Protein AF-A0AAE0BZC2-F1 (afdb_monomer_lite)

InterPro domains:
  IPR020103 Pseudouridine synthase, catalytic domain superfamily [SSF55120] (12-98)
  IPR050188 RluA Pseudouridine Synthase [PTHR21600] (4-94)

Foldseek 3Di:
DCFWWAQPVPRFIEAEDEDEDQDDDPCVVQVVCLVVLAGWACPCPRCPVNNVVCVVVVLDPHTLEAAQKEWDADPVRHIDIDGDHDDPSNVVSRVNIHTPDDDPPDDDDDDDDDDDDDDSGYYYRYHYHYYHYDD

Structure (mmCIF, N/CA/C/O backbone):
data_AF-A0AAE0BZC2-F1
#
_entry.id   AF-A0AAE0BZC2-F1
#
loop_
_atom_site.group_PDB
_atom_site.id
_atom_site.type_symbol
_atom_site.label_atom_id
_atom_site.label_alt_id
_atom_site.label_comp_id
_atom_site.label_asym_id
_atom_site.label_entity_id
_atom_site.label_seq_id
_atom_site.pdbx_PDB_ins_code
_atom_site.Cartn_x
_atom_site.Cartn_y
_atom_site.Cartn_z
_atom_site.occupancy
_atom_site.B_iso_or_equiv
_atom_site.auth_seq_id
_atom_site.auth_comp_id
_atom_site.auth_asym_id
_atom_site.auth_atom_id
_atom_site.pdbx_PDB_model_num
ATOM 1 N N . VAL A 1 1 ? 0.421 -12.000 1.224 1.00 62.84 1 VAL A N 1
ATOM 2 C CA . VAL A 1 1 ? 0.235 -11.554 2.623 1.00 62.84 1 VAL A CA 1
ATOM 3 C C . VAL A 1 1 ? 1.467 -11.955 3.394 1.00 62.84 1 VAL A C 1
ATOM 5 O O . VAL A 1 1 ? 1.810 -13.127 3.370 1.00 62.84 1 VAL A O 1
ATOM 8 N N . VAL A 1 2 ? 2.142 -10.977 3.980 1.00 76.12 2 VAL A N 1
ATOM 9 C CA . VAL A 1 2 ? 3.355 -11.128 4.787 1.00 76.12 2 VAL A CA 1
ATOM 10 C C . VAL A 1 2 ? 2.969 -11.458 6.221 1.00 76.12 2 VAL A C 1
ATOM 12 O O . VAL A 1 2 ? 3.439 -12.444 6.775 1.00 76.12 2 VAL A O 1
ATOM 15 N N . ARG A 1 3 ? 2.054 -10.674 6.803 1.00 79.50 3 ARG A N 1
ATOM 16 C CA . ARG A 1 3 ? 1.577 -10.845 8.182 1.00 79.50 3 ARG A CA 1
ATOM 17 C C . ARG A 1 3 ? 0.081 -10.591 8.264 1.00 79.50 3 ARG A C 1
ATOM 19 O O . ARG A 1 3 ? -0.457 -9.771 7.521 1.00 79.50 3 ARG A O 1
ATOM 26 N N . ARG A 1 4 ? -0.593 -11.302 9.166 1.00 82.62 4 ARG A N 1
ATOM 27 C CA . ARG A 1 4 ? -1.968 -11.002 9.578 1.00 82.62 4 ARG A CA 1
ATOM 28 C C . ARG A 1 4 ? -1.904 -10.402 10.969 1.00 82.62 4 ARG A C 1
ATOM 30 O O . ARG A 1 4 ? -1.269 -10.973 11.846 1.00 82.62 4 ARG A O 1
ATOM 37 N N . LEU A 1 5 ? -2.564 -9.275 11.143 1.00 83.62 5 LEU A N 1
ATOM 38 C CA . LEU A 1 5 ? -2.476 -8.423 12.314 1.00 83.62 5 LEU A CA 1
ATOM 39 C C . LEU A 1 5 ? -3.874 -8.192 12.881 1.00 83.62 5 LEU A C 1
ATOM 41 O O . LEU A 1 5 ? -4.858 -8.170 12.141 1.00 83.62 5 LEU A O 1
ATOM 45 N N . LYS A 1 6 ? -3.976 -7.993 14.189 1.00 82.12 6 LYS A N 1
ATOM 46 C CA . LYS A 1 6 ? -5.218 -7.691 14.889 1.00 82.12 6 LYS A CA 1
ATOM 47 C C . LYS A 1 6 ? -5.041 -6.449 15.736 1.00 82.12 6 LYS A C 1
ATOM 49 O O . LYS A 1 6 ? -4.047 -6.288 16.425 1.00 82.12 6 LYS A O 1
ATOM 54 N N . SER A 1 7 ? -6.040 -5.579 15.732 1.00 80.12 7 SER A N 1
ATOM 55 C CA . SER A 1 7 ? -6.083 -4.485 16.695 1.00 80.12 7 SER A CA 1
ATOM 56 C C . SER A 1 7 ? -6.517 -5.018 18.066 1.00 80.12 7 SER A C 1
ATOM 58 O O . SER A 1 7 ? -7.621 -5.571 18.150 1.00 80.12 7 SER A O 1
ATOM 60 N N . PRO A 1 8 ? -5.730 -4.796 19.135 1.00 71.56 8 PRO A N 1
ATOM 61 C CA . PRO A 1 8 ? -6.109 -5.192 20.494 1.00 71.56 8 PRO A CA 1
ATOM 62 C C . PRO A 1 8 ? -7.379 -4.474 20.961 1.00 71.56 8 PRO A C 1
ATOM 64 O O . PRO A 1 8 ? -8.255 -5.073 21.579 1.00 71.56 8 PRO A O 1
ATOM 67 N N . THR A 1 9 ? -7.525 -3.196 20.605 1.00 72.62 9 THR A N 1
ATOM 68 C CA . THR A 1 9 ? -8.631 -2.347 21.067 1.00 72.62 9 THR A CA 1
ATOM 69 C C . THR A 1 9 ? -9.945 -2.633 20.344 1.00 72.62 9 THR A C 1
ATOM 71 O O . THR A 1 9 ? -11.009 -2.635 20.954 1.00 72.62 9 THR A O 1
ATOM 74 N N . SER A 1 10 ? -9.894 -2.834 19.023 1.00 69.69 10 SER A N 1
ATOM 75 C CA . SER A 1 10 ? -11.102 -2.939 18.189 1.00 69.69 10 SER A CA 1
ATOM 76 C C . SER A 1 10 ? -11.423 -4.362 17.737 1.00 69.69 10 SER A C 1
ATOM 78 O O . SER A 1 10 ? -12.485 -4.593 17.162 1.00 69.69 10 SER A O 1
ATOM 80 N N . GLY A 1 11 ? -10.501 -5.309 17.929 1.00 71.25 11 GLY A N 1
ATOM 81 C CA . GLY A 1 11 ? -10.612 -6.677 17.427 1.00 71.25 11 GLY A CA 1
ATOM 82 C C . GLY A 1 11 ? -10.565 -6.804 15.899 1.00 71.25 11 GLY A C 1
ATOM 83 O O . GLY A 1 11 ? -10.712 -7.914 15.387 1.00 71.25 11 GLY A O 1
ATOM 84 N N . ARG A 1 12 ? -10.368 -5.695 15.170 1.00 76.94 12 ARG A N 1
ATOM 85 C CA . ARG A 1 12 ? -10.287 -5.664 13.703 1.00 76.94 12 ARG A CA 1
ATOM 86 C C . ARG A 1 12 ? -9.046 -6.370 13.193 1.00 76.94 12 ARG A C 1
ATOM 88 O O . ARG A 1 12 ? -8.006 -6.311 13.841 1.00 76.94 12 ARG A O 1
ATOM 95 N N . GLN A 1 13 ? -9.161 -6.960 12.010 1.00 83.31 13 GLN A N 1
ATOM 96 C CA . GLN A 1 13 ? -8.064 -7.645 11.345 1.00 83.31 13 GLN A CA 1
ATOM 97 C C . GLN A 1 13 ? -7.488 -6.778 10.229 1.00 83.31 13 GLN A C 1
ATOM 99 O O . GLN A 1 13 ? -8.215 -6.084 9.508 1.00 83.31 13 GLN A O 1
ATOM 104 N N . TYR A 1 14 ? -6.173 -6.848 10.096 1.00 85.38 14 TYR A N 1
ATOM 105 C CA . TYR A 1 14 ? -5.403 -6.208 9.050 1.00 85.38 14 TYR A CA 1
ATOM 106 C C . TYR A 1 14 ? -4.448 -7.223 8.424 1.00 85.38 14 TYR A C 1
ATOM 108 O O . TYR A 1 14 ? -4.046 -8.194 9.064 1.00 85.38 14 TYR A O 1
ATOM 116 N N . ALA A 1 15 ? -4.061 -7.010 7.176 1.00 86.38 15 ALA A N 1
ATOM 117 C CA . ALA A 1 15 ? -3.082 -7.841 6.495 1.00 86.38 15 ALA A CA 1
ATOM 118 C C . ALA A 1 15 ? -1.963 -6.964 5.939 1.00 86.38 15 ALA A C 1
ATOM 120 O O . ALA A 1 15 ? -2.233 -6.073 5.142 1.00 86.38 15 ALA A O 1
ATOM 121 N N . LEU A 1 16 ? -0.720 -7.231 6.334 1.00 88.31 16 LEU A N 1
ATOM 1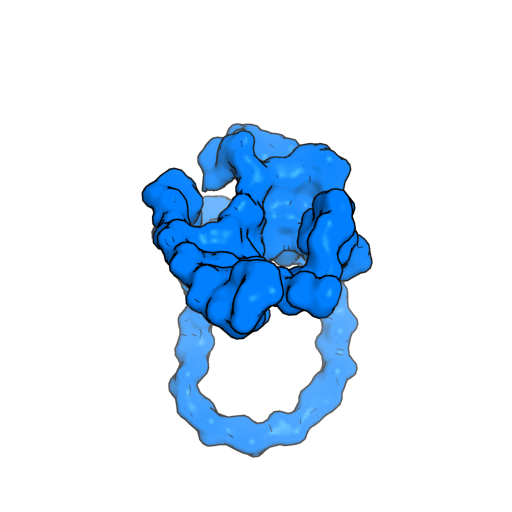22 C CA . LEU A 1 16 ? 0.463 -6.642 5.714 1.00 88.31 16 LEU A CA 1
ATOM 123 C C . LEU A 1 16 ? 0.780 -7.410 4.430 1.00 88.31 16 LEU A C 1
ATOM 125 O O . LEU A 1 16 ? 0.844 -8.643 4.455 1.00 88.31 16 LEU A O 1
ATOM 129 N N . VAL A 1 17 ? 0.932 -6.728 3.299 1.00 86.50 17 VAL A N 1
ATOM 130 C CA . VAL A 1 17 ? 1.112 -7.353 1.986 1.00 86.50 17 VAL A CA 1
ATOM 131 C C . VAL A 1 17 ? 2.197 -6.664 1.170 1.00 86.50 17 VAL A C 1
ATOM 133 O O . VAL A 1 17 ? 2.112 -5.473 0.896 1.00 86.50 17 VAL A O 1
ATOM 136 N N . HIS A 1 18 ? 3.132 -7.456 0.651 1.00 88.88 18 HIS A N 1
ATOM 137 C CA . HIS A 1 18 ? 4.036 -6.955 -0.365 1.00 88.88 18 HIS A CA 1
ATOM 138 C C . HIS A 1 18 ? 3.342 -6.869 -1.723 1.00 88.88 18 HIS A C 1
ATOM 140 O O . HIS A 1 18 ? 2.712 -7.833 -2.174 1.00 88.88 18 HIS A O 1
ATOM 146 N N . CYS A 1 19 ? 3.491 -5.726 -2.388 1.00 86.06 19 CYS A N 1
ATOM 147 C CA . CYS A 1 19 ? 2.953 -5.495 -3.724 1.00 86.06 19 CYS A CA 1
ATOM 148 C C . CYS A 1 19 ? 4.091 -5.258 -4.731 1.00 86.06 19 CYS A C 1
ATOM 150 O O . CYS A 1 19 ? 4.927 -4.383 -4.519 1.00 86.06 19 CYS A O 1
ATOM 152 N N . TRP A 1 20 ? 4.074 -5.971 -5.863 1.00 87.81 20 TRP A N 1
ATOM 153 C CA . TRP A 1 20 ? 4.975 -5.743 -7.003 1.00 87.81 20 TRP A CA 1
ATOM 154 C C . TRP A 1 20 ? 4.162 -5.315 -8.227 1.00 87.81 20 TRP A C 1
ATOM 156 O O . TRP A 1 20 ? 3.662 -6.167 -8.968 1.00 87.81 20 TRP A O 1
ATOM 166 N N . PRO A 1 21 ? 3.951 -4.006 -8.437 1.00 86.69 21 PRO A N 1
ATOM 167 C CA . PRO A 1 21 ? 3.188 -3.538 -9.582 1.00 86.69 21 PRO A CA 1
ATOM 168 C C . PRO A 1 21 ? 3.976 -3.781 -10.877 1.00 86.69 21 PRO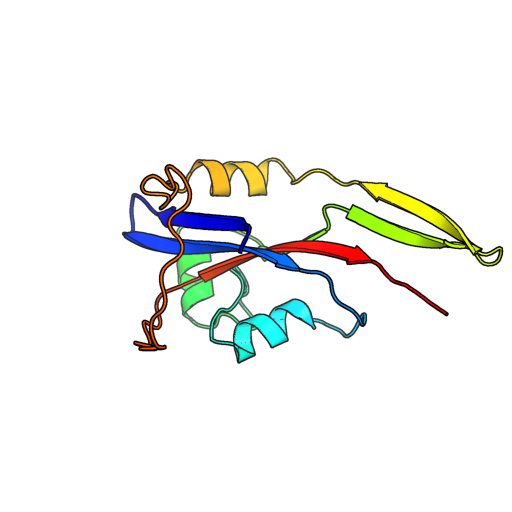 A C 1
ATOM 170 O O . PRO A 1 21 ? 5.091 -3.296 -11.037 1.00 86.69 21 PRO A O 1
ATOM 173 N N . VAL A 1 22 ? 3.378 -4.520 -11.818 1.00 86.56 22 VAL A N 1
ATOM 174 C CA . VAL A 1 22 ? 3.963 -4.774 -13.153 1.00 86.56 22 VAL A CA 1
ATOM 175 C C . VAL A 1 22 ? 3.932 -3.515 -14.026 1.00 86.56 22 VAL A C 1
ATOM 177 O O . VAL A 1 22 ? 4.779 -3.323 -14.891 1.00 86.56 22 VAL A O 1
ATOM 180 N N . THR A 1 23 ? 2.950 -2.641 -13.799 1.00 87.56 23 THR A N 1
ATOM 181 C CA . THR A 1 23 ? 2.801 -1.359 -14.499 1.00 87.56 23 THR A CA 1
ATOM 182 C C . THR A 1 23 ? 2.763 -0.205 -13.498 1.00 87.56 23 THR A C 1
ATOM 184 O O . THR A 1 23 ? 2.492 -0.417 -12.323 1.00 87.56 23 THR A O 1
ATOM 187 N N . GLY A 1 24 ? 2.998 1.027 -13.956 1.00 86.38 24 GLY A N 1
ATOM 188 C CA . GLY A 1 24 ? 3.013 2.231 -13.112 1.00 86.38 24 GLY A CA 1
ATOM 189 C C . GLY A 1 24 ? 1.775 3.123 -13.243 1.00 86.38 24 GLY A C 1
ATOM 190 O O . GLY A 1 24 ? 1.919 4.342 -13.299 1.00 86.38 24 GLY A O 1
ATOM 191 N N . ARG A 1 25 ? 0.561 2.563 -13.369 1.00 90.62 25 ARG A N 1
ATOM 192 C CA . ARG A 1 25 ? -0.649 3.392 -13.543 1.00 90.62 25 ARG A CA 1
ATOM 193 C C . ARG A 1 25 ? -0.982 4.165 -12.263 1.00 90.62 25 ARG A C 1
ATOM 195 O O . ARG A 1 25 ? -0.749 3.694 -11.148 1.00 90.62 25 ARG A O 1
ATOM 202 N N . THR A 1 26 ? -1.583 5.342 -12.420 1.00 90.62 26 THR A N 1
ATOM 203 C CA . THR A 1 26 ? -2.003 6.184 -11.293 1.00 90.62 26 THR A CA 1
ATOM 204 C C . THR A 1 26 ? -2.908 5.407 -10.339 1.00 90.62 26 THR A C 1
ATOM 206 O O . THR A 1 26 ? -3.884 4.795 -10.764 1.00 90.62 26 THR A O 1
ATOM 209 N N . HIS A 1 27 ? -2.565 5.429 -9.047 1.00 90.38 27 HIS A N 1
ATOM 210 C CA . HIS A 1 27 ? -3.300 4.752 -7.969 1.00 90.38 27 HIS A CA 1
ATOM 211 C C . HIS A 1 27 ? -3.499 3.238 -8.160 1.00 90.38 27 HIS A C 1
ATOM 213 O O . HIS A 1 27 ? -4.352 2.660 -7.493 1.00 90.38 27 HIS A O 1
ATOM 219 N N . GLN A 1 28 ? -2.712 2.576 -9.013 1.00 90.75 28 GLN A N 1
ATOM 220 C CA . GLN A 1 28 ? -2.949 1.183 -9.399 1.00 90.75 28 GLN A CA 1
ATOM 221 C C . GLN A 1 28 ? -3.131 0.233 -8.211 1.00 90.75 28 GLN A C 1
ATOM 223 O O . GLN A 1 28 ? -4.109 -0.504 -8.166 1.00 90.75 28 GLN A O 1
ATOM 228 N N . ILE A 1 29 ? -2.230 0.284 -7.227 1.00 89.50 29 ILE A N 1
ATOM 229 C CA . ILE A 1 29 ? -2.314 -0.573 -6.034 1.00 89.50 29 ILE A CA 1
ATOM 230 C C . ILE A 1 29 ? -3.577 -0.255 -5.229 1.00 89.50 29 ILE A C 1
ATOM 232 O O . ILE A 1 29 ? -4.294 -1.163 -4.830 1.00 89.50 29 ILE A O 1
ATOM 236 N N . ARG A 1 30 ? -3.885 1.031 -5.039 1.00 89.75 30 ARG A N 1
ATOM 237 C CA . ARG A 1 30 ? -5.037 1.494 -4.252 1.00 89.75 30 ARG A CA 1
ATOM 238 C C . ARG A 1 30 ? -6.358 1.003 -4.853 1.00 89.75 30 ARG A C 1
ATOM 240 O O . ARG A 1 30 ? -7.164 0.411 -4.145 1.00 89.75 30 ARG A O 1
ATOM 247 N N . VAL A 1 31 ? -6.524 1.179 -6.166 1.00 89.88 31 VAL A N 1
ATOM 248 C CA . VAL A 1 31 ? -7.718 0.745 -6.912 1.00 89.88 31 VAL A CA 1
ATOM 249 C C . VAL A 1 31 ? -7.820 -0.778 -6.958 1.00 89.88 31 VAL A C 1
ATOM 251 O O . VAL A 1 31 ? -8.902 -1.323 -6.773 1.00 89.88 31 VAL A O 1
ATOM 254 N N . HIS A 1 32 ? -6.708 -1.488 -7.176 1.00 89.62 32 HIS A N 1
ATOM 255 C CA . HIS A 1 32 ? -6.720 -2.953 -7.170 1.00 89.62 32 HIS A CA 1
ATOM 256 C C . HIS A 1 32 ? -7.162 -3.499 -5.810 1.00 89.62 32 HIS A C 1
ATOM 258 O O . HIS A 1 32 ? -8.034 -4.361 -5.753 1.00 89.62 32 HIS A O 1
ATOM 264 N N . MET A 1 33 ? -6.605 -2.971 -4.723 1.00 88.56 33 MET A N 1
ATOM 265 C CA . MET A 1 33 ? -6.932 -3.402 -3.366 1.00 88.56 33 MET A CA 1
ATOM 266 C C . MET A 1 33 ? -8.399 -3.123 -3.013 1.00 88.56 33 MET A C 1
ATOM 268 O O . MET A 1 33 ? -9.082 -4.005 -2.499 1.00 88.56 33 MET A O 1
ATOM 272 N N . GLU A 1 34 ? -8.929 -1.955 -3.382 1.00 86.44 34 GLU A N 1
ATOM 273 C CA . GLU A 1 34 ? -10.362 -1.662 -3.254 1.00 86.44 34 GLU A CA 1
ATOM 274 C C . GLU A 1 34 ? -11.228 -2.621 -4.086 1.00 86.44 34 GLU A C 1
ATOM 276 O O . GLU A 1 34 ? -12.199 -3.167 -3.568 1.00 86.44 34 GLU A O 1
ATOM 281 N N . SER A 1 35 ? -10.864 -2.882 -5.346 1.00 87.06 35 SER A N 1
ATOM 282 C CA . SER A 1 35 ? -11.628 -3.779 -6.227 1.00 87.06 35 SER A CA 1
ATOM 283 C C . SER A 1 35 ? -11.678 -5.225 -5.726 1.00 87.06 35 SER A C 1
ATOM 285 O O . SER A 1 35 ? -12.634 -5.944 -6.006 1.00 87.06 35 SER A O 1
ATOM 287 N N . LEU A 1 36 ? -10.668 -5.637 -4.954 1.00 86.94 36 LEU A N 1
ATOM 288 C CA . LEU A 1 36 ? -10.605 -6.937 -4.286 1.00 86.94 36 LEU A CA 1
ATOM 289 C C . LEU A 1 36 ? -11.397 -6.970 -2.967 1.00 86.94 36 LEU A C 1
ATOM 291 O O . LEU A 1 36 ? -11.419 -8.004 -2.309 1.00 86.94 36 LEU A O 1
ATOM 295 N N . GLY A 1 37 ? -12.029 -5.862 -2.566 1.00 83.56 37 GLY A N 1
ATOM 296 C CA . GLY A 1 37 ? -12.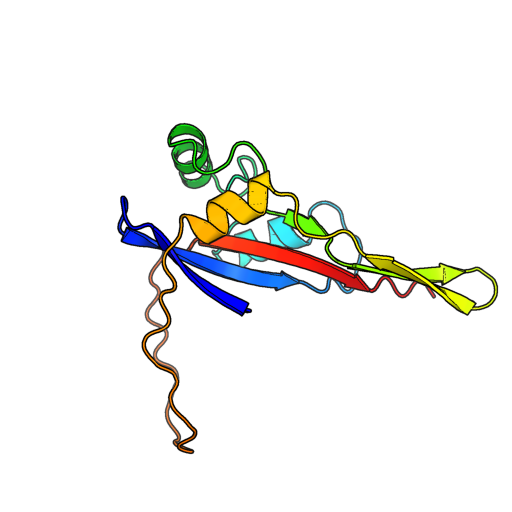766 -5.741 -1.305 1.00 83.56 37 GLY A CA 1
ATOM 297 C C . GLY A 1 37 ? -11.889 -5.417 -0.093 1.00 83.56 37 GLY A C 1
ATOM 298 O O . GLY A 1 37 ? -12.382 -5.367 1.032 1.00 83.56 37 GLY A O 1
ATOM 299 N N . HIS A 1 38 ? -10.601 -5.152 -0.306 1.00 86.00 38 HIS A N 1
ATOM 300 C CA . HIS A 1 38 ? -9.616 -4.960 0.751 1.00 86.00 38 HIS A CA 1
ATOM 301 C C . HIS A 1 38 ? -8.877 -3.624 0.599 1.00 86.00 38 HIS A C 1
ATOM 303 O O . HIS A 1 38 ? -7.680 -3.613 0.312 1.00 86.00 38 HIS A O 1
ATOM 309 N N . PRO A 1 39 ? -9.560 -2.477 0.765 1.00 87.06 39 PRO A N 1
ATOM 310 C CA . PRO A 1 39 ? -8.943 -1.171 0.571 1.00 87.06 39 PRO A CA 1
ATOM 311 C C . PRO A 1 39 ? -7.789 -0.927 1.553 1.00 87.06 39 PRO A C 1
ATOM 313 O O . PRO A 1 39 ? -7.754 -1.467 2.665 1.00 87.06 39 PRO A O 1
ATOM 316 N N . LEU A 1 40 ? -6.854 -0.067 1.140 1.00 86.81 40 LEU A N 1
ATOM 317 C CA . LEU A 1 40 ? -5.718 0.310 1.976 1.00 86.81 40 LEU A CA 1
ATOM 318 C C . LEU A 1 40 ? -6.164 1.107 3.207 1.00 86.81 40 LEU A C 1
ATOM 320 O O . LEU A 1 40 ? -7.038 1.977 3.131 1.00 86.81 40 LEU A O 1
ATOM 324 N N . VAL A 1 41 ? -5.505 0.852 4.335 1.00 85.19 41 VAL A N 1
ATOM 325 C CA . VAL A 1 41 ? -5.738 1.597 5.578 1.00 85.19 41 VAL A CA 1
ATOM 326 C C . VAL A 1 41 ? -5.352 3.072 5.398 1.00 85.19 41 VAL A C 1
ATOM 328 O O . VAL A 1 41 ? -4.356 3.410 4.755 1.00 85.19 41 VAL A O 1
ATOM 331 N N . GLY A 1 42 ? -6.173 3.975 5.938 1.00 80.38 42 GLY A N 1
ATOM 332 C CA . GLY A 1 42 ? -5.969 5.425 5.810 1.00 80.38 42 GLY A CA 1
ATOM 333 C C . GLY A 1 42 ? -6.285 6.004 4.422 1.00 80.38 42 GLY A C 1
ATOM 334 O O . GLY A 1 42 ? -6.108 7.202 4.200 1.00 80.38 42 GLY A O 1
ATOM 335 N N . ASP A 1 43 ? -6.787 5.200 3.478 1.00 83.62 43 ASP A N 1
ATOM 336 C CA . ASP A 1 43 ? -7.200 5.683 2.161 1.00 83.62 43 ASP A CA 1
ATOM 337 C C . ASP A 1 43 ? -8.608 6.289 2.182 1.00 83.62 43 ASP A C 1
ATOM 339 O O . ASP A 1 43 ? -9.611 5.604 2.010 1.00 83.62 43 ASP A O 1
ATOM 343 N N . VAL A 1 44 ? -8.707 7.607 2.358 1.00 79.50 44 VAL A N 1
ATOM 344 C CA . VAL A 1 44 ? -10.006 8.311 2.350 1.00 79.50 44 VAL A CA 1
ATOM 345 C C . VAL A 1 44 ? -10.733 8.279 1.008 1.00 79.50 44 VAL A C 1
ATOM 347 O O . VAL A 1 44 ? -11.940 8.517 0.981 1.00 79.50 44 VAL A O 1
ATOM 350 N N . THR A 1 45 ? -10.011 8.056 -0.095 1.00 79.50 45 THR A N 1
ATOM 351 C CA . THR A 1 45 ? -10.578 8.114 -1.450 1.00 79.50 45 THR A CA 1
ATOM 352 C C . THR A 1 45 ? -11.275 6.803 -1.785 1.00 79.50 45 THR A C 1
ATOM 354 O O . THR A 1 45 ? -12.426 6.826 -2.205 1.00 79.50 45 THR A O 1
ATOM 357 N N . TYR A 1 46 ? -10.592 5.682 -1.541 1.00 78.50 46 TYR A N 1
ATOM 358 C CA . TYR A 1 46 ? -11.034 4.340 -1.934 1.00 78.50 46 TYR A CA 1
ATOM 359 C C . TYR A 1 46 ? -11.494 3.479 -0.739 1.00 78.50 46 TYR A C 1
ATOM 361 O O . TYR A 1 46 ? -12.250 2.530 -0.879 1.00 78.50 46 TYR A O 1
ATOM 369 N N . GLY A 1 47 ? -11.095 3.818 0.490 1.00 68.56 47 GLY A N 1
ATOM 370 C CA . GLY A 1 47 ? -11.518 3.118 1.713 1.00 68.56 47 GLY A CA 1
ATOM 371 C C . GLY A 1 47 ? -12.838 3.618 2.313 1.00 68.56 47 GLY A C 1
ATOM 372 O O . GLY A 1 47 ? -13.297 3.106 3.339 1.00 68.56 47 GLY A O 1
ATOM 373 N N . GLY A 1 48 ? -13.461 4.633 1.707 1.00 72.50 48 GLY A N 1
ATOM 374 C CA . GLY A 1 48 ? -14.803 5.094 2.058 1.00 72.50 48 GLY A CA 1
ATOM 375 C C . GLY A 1 48 ? -14.990 5.477 3.544 1.00 72.50 48 GLY A C 1
ATOM 376 O O . GLY A 1 48 ? -14.088 6.028 4.185 1.00 72.50 48 GLY A O 1
ATOM 377 N N . PRO A 1 49 ? -16.174 5.220 4.139 1.00 67.12 49 PRO A N 1
ATOM 378 C CA . PRO A 1 49 ? -16.465 5.542 5.543 1.00 67.12 49 PRO A CA 1
ATOM 379 C C . PRO A 1 49 ? -15.570 4.807 6.551 1.00 67.12 49 PRO A C 1
ATOM 381 O O . PRO A 1 49 ? -15.427 5.261 7.690 1.00 67.12 49 PRO A O 1
ATOM 384 N N . ARG A 1 50 ? -14.980 3.675 6.148 1.00 67.25 50 ARG A N 1
ATOM 385 C CA . ARG A 1 50 ? -14.115 2.843 6.988 1.00 67.25 50 ARG A CA 1
ATOM 386 C C . ARG A 1 50 ? -12.782 3.535 7.251 1.00 67.25 50 ARG A C 1
ATOM 388 O O . ARG A 1 50 ? -12.444 3.734 8.417 1.00 67.25 50 ARG A O 1
ATOM 395 N N . ALA A 1 51 ? -12.115 4.002 6.196 1.00 64.69 51 ALA A N 1
ATOM 396 C CA . ALA A 1 51 ? -10.871 4.759 6.317 1.00 64.69 51 ALA A CA 1
ATOM 397 C C . ALA A 1 51 ? -11.058 6.040 7.147 1.00 64.69 51 ALA A C 1
ATOM 399 O O . ALA A 1 51 ? -10.212 6.390 7.965 1.00 64.69 51 ALA A O 1
ATOM 400 N N . LYS A 1 52 ? -12.219 6.703 7.034 1.00 62.38 52 LYS A N 1
ATOM 401 C CA . LYS A 1 52 ? -12.542 7.885 7.856 1.00 62.38 52 LYS A CA 1
ATOM 402 C C . LYS A 1 52 ? -12.631 7.579 9.354 1.00 62.38 52 LYS A C 1
ATOM 404 O O . LYS A 1 52 ? -12.299 8.444 10.158 1.00 62.38 52 LYS A O 1
ATOM 409 N N . LYS A 1 53 ? -13.096 6.387 9.748 1.00 66.19 53 LYS A N 1
ATOM 410 C CA . LYS A 1 53 ? -13.109 5.966 11.161 1.00 66.19 53 LYS A CA 1
ATOM 411 C C . LYS A 1 53 ? -11.708 5.614 11.660 1.00 66.19 53 LYS A C 1
ATOM 413 O O . LYS A 1 53 ? -11.392 5.920 12.798 1.00 66.19 53 LYS A O 1
ATOM 418 N N . GLU A 1 54 ? -10.882 5.009 10.814 1.00 67.12 54 GLU A N 1
ATOM 419 C CA . GLU A 1 54 ? -9.502 4.639 11.160 1.00 67.12 54 GLU A CA 1
ATOM 420 C C . GLU A 1 54 ? -8.618 5.877 11.366 1.00 67.12 54 GLU A C 1
ATOM 422 O O . GLU A 1 54 ? -7.882 5.936 12.345 1.00 67.12 54 GLU A O 1
ATOM 427 N N . ILE A 1 55 ? -8.794 6.912 10.538 1.00 60.62 55 ILE A N 1
ATOM 428 C CA . ILE A 1 55 ? -8.126 8.213 10.711 1.00 60.62 55 ILE A CA 1
ATOM 429 C C . ILE A 1 55 ? -8.615 8.933 11.973 1.00 60.62 55 ILE A C 1
ATOM 431 O O . ILE A 1 55 ? -7.825 9.534 12.692 1.00 60.62 55 ILE A O 1
ATOM 435 N N . LYS A 1 56 ? -9.918 8.858 12.277 1.00 59.00 56 LYS A N 1
ATOM 436 C CA . LYS A 1 56 ? -10.485 9.443 13.506 1.00 59.00 56 LYS A CA 1
ATOM 437 C C . LYS A 1 56 ? -10.010 8.764 14.787 1.00 59.00 56 LYS A C 1
ATOM 439 O O . LYS A 1 56 ? -10.018 9.404 15.828 1.00 59.00 56 LYS A O 1
ATOM 444 N N . ASN A 1 57 ? -9.630 7.494 14.707 1.00 61.00 57 ASN A N 1
ATOM 445 C CA . ASN A 1 57 ? -9.095 6.740 15.834 1.00 61.00 57 ASN A CA 1
ATOM 446 C C . ASN A 1 57 ? -7.569 6.886 15.959 1.00 61.00 57 ASN A C 1
ATOM 448 O O . ASN A 1 57 ? -6.957 6.081 16.651 1.00 61.00 5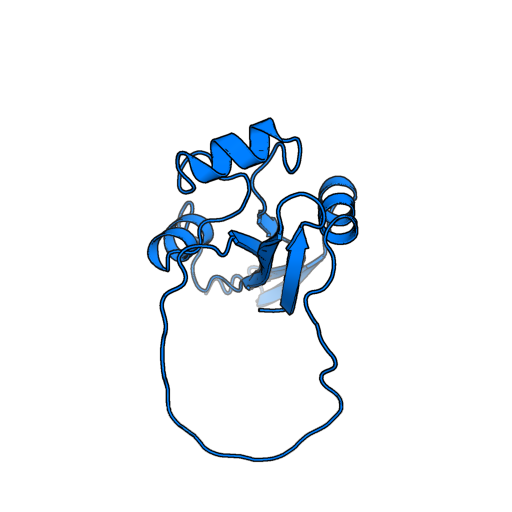7 ASN A O 1
ATOM 452 N N . GLU A 1 58 ? -6.966 7.849 15.248 1.00 60.12 58 GLU A N 1
ATOM 453 C CA . GLU A 1 58 ? -5.525 8.153 15.256 1.00 60.12 58 GLU A CA 1
ATOM 454 C C . GLU A 1 58 ? -4.621 6.981 14.859 1.00 60.12 58 GLU A C 1
ATOM 456 O O . GLU A 1 58 ? -3.406 7.064 14.983 1.00 60.12 58 GLU A O 1
ATOM 461 N N . LEU A 1 59 ? -5.190 5.902 14.312 1.00 65.56 59 LEU A N 1
ATOM 462 C CA . LEU A 1 59 ? -4.414 4.733 13.917 1.00 65.56 59 LEU A CA 1
ATOM 463 C C . LEU A 1 59 ? -3.437 5.104 12.797 1.00 65.56 59 LEU A C 1
ATOM 465 O O . LEU A 1 59 ? -2.311 4.619 12.768 1.00 65.56 59 LEU A O 1
ATOM 469 N N . CYS A 1 60 ? -3.883 5.942 11.850 1.00 68.00 60 CYS A N 1
ATOM 470 C CA . CYS A 1 60 ? -3.087 6.381 10.705 1.00 68.00 60 CYS A CA 1
ATOM 471 C C . CYS A 1 60 ? -3.558 7.756 10.208 1.00 68.00 60 CYS A C 1
ATOM 473 O O . CYS A 1 60 ? -4.748 7.956 9.971 1.00 68.00 60 CYS A O 1
ATOM 475 N N . THR A 1 61 ? -2.634 8.684 9.959 1.00 70.94 61 THR A N 1
ATOM 476 C CA . THR A 1 61 ? -2.924 10.010 9.366 1.00 70.94 61 THR A CA 1
ATOM 477 C C . THR A 1 61 ? -2.734 10.052 7.847 1.00 70.94 61 THR A C 1
ATOM 479 O O . THR A 1 61 ? -3.164 10.997 7.185 1.00 70.94 61 THR A O 1
ATOM 482 N N . ARG A 1 62 ? -2.104 9.018 7.279 1.00 80.69 62 ARG A N 1
ATOM 483 C CA . ARG A 1 62 ? -1.777 8.883 5.854 1.00 80.69 62 ARG A CA 1
ATOM 484 C C . ARG A 1 62 ? -2.166 7.507 5.320 1.00 80.69 62 ARG A C 1
ATOM 486 O O . ARG A 1 62 ? -2.403 6.575 6.084 1.00 80.69 62 ARG A O 1
ATOM 493 N N . VAL A 1 63 ? -2.168 7.384 3.993 1.00 86.56 63 VAL A N 1
ATOM 494 C CA . VAL A 1 63 ? -2.350 6.105 3.295 1.00 86.56 63 VAL A CA 1
ATOM 495 C C . VAL A 1 63 ? -1.213 5.146 3.650 1.00 86.56 63 VAL A C 1
ATOM 497 O O . VAL A 1 63 ? -0.036 5.513 3.554 1.00 86.56 63 VAL A O 1
ATOM 500 N N . TRP A 1 64 ? -1.582 3.911 3.988 1.00 86.69 64 TRP A N 1
ATOM 501 C CA . TRP A 1 64 ? -0.679 2.787 4.228 1.00 86.69 64 TRP A CA 1
ATOM 502 C C . TRP A 1 64 ? -0.140 2.182 2.935 1.00 86.69 64 TRP A C 1
ATOM 504 O O . TRP A 1 64 ? -0.477 1.069 2.529 1.00 86.69 64 TRP A O 1
ATOM 514 N N . LEU A 1 65 ? 0.696 2.981 2.279 1.00 89.50 65 LEU A N 1
ATOM 515 C CA . LEU A 1 65 ? 1.440 2.612 1.091 1.00 89.50 65 LEU A CA 1
ATOM 516 C C . LEU A 1 65 ? 2.854 3.182 1.208 1.00 89.50 65 LEU A C 1
ATOM 518 O O . LEU A 1 65 ? 3.043 4.403 1.242 1.00 89.50 65 LEU A O 1
ATOM 522 N N . HIS A 1 66 ? 3.838 2.293 1.278 1.00 90.31 66 HIS A N 1
ATOM 523 C CA . HIS A 1 66 ? 5.259 2.633 1.346 1.00 90.31 66 HIS A CA 1
ATOM 524 C C . HIS A 1 66 ? 6.016 1.897 0.248 1.00 90.31 66 HIS A C 1
ATOM 526 O O . HIS A 1 66 ? 5.650 0.775 -0.072 1.00 90.31 66 HIS A O 1
ATOM 532 N N . CYS A 1 67 ? 7.048 2.506 -0.334 1.00 89.88 67 CYS A N 1
ATOM 533 C CA . CYS A 1 67 ? 7.934 1.814 -1.266 1.00 89.88 67 CYS A CA 1
ATOM 534 C C . CYS A 1 67 ? 9.226 1.468 -0.530 1.00 89.88 67 CYS A C 1
ATOM 536 O O . CYS A 1 67 ? 10.065 2.344 -0.334 1.00 89.88 67 CYS A O 1
ATOM 538 N N . GLU A 1 68 ? 9.378 0.212 -0.117 1.00 88.06 68 GLU A N 1
ATOM 539 C CA . GLU A 1 68 ? 10.562 -0.221 0.632 1.00 88.06 68 GLU A CA 1
ATOM 540 C C . GLU A 1 68 ? 11.782 -0.357 -0.276 1.00 88.06 68 GLU A C 1
ATOM 542 O O . GLU A 1 68 ? 12.910 -0.051 0.101 1.00 88.06 68 GLU A O 1
ATOM 547 N N . PHE A 1 69 ? 11.562 -0.797 -1.508 1.00 87.81 69 PHE A N 1
ATOM 548 C CA . PHE A 1 69 ? 12.647 -1.042 -2.436 1.00 87.81 69 PHE A CA 1
ATOM 549 C C . PHE A 1 69 ? 12.213 -0.739 -3.856 1.00 87.81 69 PHE A C 1
ATOM 551 O O . PHE A 1 69 ? 11.083 -1.013 -4.268 1.00 87.81 69 PHE A O 1
ATOM 558 N N . GLN A 1 70 ? 13.149 -0.196 -4.618 1.00 88.31 70 GLN A N 1
ATOM 559 C CA . GLN A 1 70 ? 12.971 0.072 -6.025 1.00 88.31 70 GLN A CA 1
ATOM 560 C C . GLN A 1 70 ? 14.201 -0.377 -6.801 1.00 88.31 70 GLN A C 1
ATOM 562 O O . GLN A 1 70 ? 15.337 -0.105 -6.413 1.00 88.31 70 GLN A O 1
ATOM 567 N N . LYS A 1 71 ? 13.956 -1.027 -7.937 1.00 86.81 71 LYS A N 1
ATOM 568 C CA . LYS A 1 71 ? 14.981 -1.337 -8.933 1.00 86.81 71 LYS A CA 1
ATOM 569 C C . LYS A 1 71 ? 14.541 -0.801 -10.283 1.00 86.81 71 LYS A C 1
ATOM 571 O O . LYS A 1 71 ? 13.415 -1.051 -10.713 1.00 86.81 71 LYS A O 1
ATOM 576 N N . VAL A 1 72 ? 15.441 -0.070 -10.922 1.00 87.25 72 VAL A N 1
ATOM 577 C CA . VAL A 1 72 ? 15.300 0.482 -12.270 1.00 87.25 72 VAL A CA 1
ATOM 578 C C . VAL A 1 72 ? 16.563 0.171 -13.070 1.00 87.25 72 VAL A C 1
ATOM 580 O O . VAL A 1 72 ? 17.562 -0.278 -12.510 1.00 87.25 72 VAL A O 1
ATOM 583 N N . PHE A 1 73 ? 16.521 0.387 -14.377 1.00 88.00 73 PHE A N 1
ATOM 584 C CA . PHE A 1 73 ? 17.674 0.221 -15.255 1.00 88.00 73 PHE A CA 1
ATOM 585 C C . PHE A 1 73 ? 17.989 1.560 -15.914 1.00 88.00 73 PHE A C 1
ATOM 587 O O . PHE A 1 73 ? 17.073 2.308 -16.261 1.00 88.00 73 PHE A O 1
ATOM 594 N N . ASP A 1 74 ? 19.272 1.889 -16.030 1.00 88.88 74 ASP A N 1
ATOM 595 C CA . ASP A 1 74 ? 19.699 3.062 -16.787 1.00 88.88 74 ASP A CA 1
ATOM 596 C C . ASP A 1 74 ? 19.618 2.814 -18.307 1.00 88.88 74 ASP A C 1
ATOM 598 O O . ASP A 1 74 ? 19.313 1.713 -18.770 1.00 88.88 74 ASP A O 1
ATOM 602 N N . ALA A 1 75 ? 19.918 3.843 -19.105 1.00 90.38 75 ALA A N 1
ATOM 603 C CA . ALA A 1 75 ? 19.922 3.738 -20.567 1.00 90.38 75 ALA A CA 1
ATOM 604 C C . ALA A 1 75 ? 20.974 2.749 -21.116 1.00 90.38 75 ALA A C 1
ATOM 606 O O . ALA A 1 75 ? 20.893 2.352 -22.276 1.00 90.38 75 ALA A O 1
ATOM 607 N N . ALA A 1 76 ? 21.956 2.352 -20.301 1.00 91.81 76 ALA A N 1
ATOM 608 C CA . ALA A 1 76 ? 22.969 1.352 -20.625 1.00 91.81 76 ALA A CA 1
ATOM 609 C C . ALA A 1 76 ? 22.595 -0.057 -20.112 1.00 91.81 76 ALA A C 1
ATOM 611 O O . ALA A 1 76 ? 23.397 -0.988 -20.223 1.00 91.81 76 ALA A O 1
ATOM 612 N N . GLY A 1 77 ? 21.395 -0.232 -19.546 1.00 89.69 77 GLY A N 1
ATOM 613 C CA . GLY A 1 77 ? 20.914 -1.491 -18.982 1.00 89.69 77 GLY A CA 1
ATOM 614 C C . GLY A 1 77 ? 21.548 -1.866 -17.638 1.00 89.69 77 GLY A C 1
ATOM 615 O O . GLY A 1 77 ? 21.388 -3.002 -17.189 1.00 89.69 77 GLY A O 1
ATOM 616 N N . GLN A 1 78 ? 22.268 -0.955 -16.979 1.00 89.69 78 GLN A N 1
ATOM 617 C CA . GLN A 1 78 ? 22.823 -1.203 -15.652 1.00 89.69 78 GLN A CA 1
ATOM 618 C C . GLN A 1 78 ? 21.736 -1.060 -14.581 1.00 89.69 78 GLN A C 1
ATOM 620 O O . GLN A 1 78 ? 20.957 -0.101 -14.607 1.00 89.69 78 GLN A O 1
ATOM 625 N N . PRO A 1 79 ? 21.660 -2.000 -13.622 1.00 87.81 79 PRO A N 1
ATOM 626 C CA . PRO A 1 79 ? 20.667 -1.940 -12.566 1.00 87.81 79 PRO A CA 1
ATOM 627 C C . PRO A 1 79 ? 21.014 -0.840 -11.558 1.00 87.81 79 PRO A C 1
ATOM 629 O O . PRO A 1 79 ? 22.062 -0.869 -10.916 1.00 87.81 79 PRO A O 1
ATOM 632 N N . LEU A 1 80 ? 20.081 0.082 -11.358 1.00 89.31 80 LEU A N 1
ATOM 633 C CA . LEU A 1 80 ? 20.079 1.040 -10.261 1.00 89.31 80 LEU A CA 1
ATOM 634 C C . LEU A 1 80 ? 19.061 0.570 -9.224 1.00 89.31 80 LEU A C 1
ATOM 636 O O . LEU A 1 80 ? 17.906 0.292 -9.551 1.00 89.31 80 LEU A O 1
ATOM 640 N N . GLN A 1 81 ? 19.481 0.474 -7.969 1.00 91.25 81 GLN A N 1
ATOM 641 C CA . GLN A 1 81 ? 18.617 0.029 -6.881 1.00 91.25 81 GLN A CA 1
ATOM 642 C C . GLN A 1 81 ? 18.694 0.979 -5.694 1.00 91.25 81 GLN A C 1
ATOM 644 O O . GLN A 1 81 ? 19.759 1.501 -5.368 1.00 91.25 81 GLN A O 1
ATOM 649 N N . GLY A 1 82 ? 17.552 1.179 -5.049 1.00 88.56 82 GLY A N 1
ATOM 650 C CA . GLY A 1 82 ? 17.417 1.966 -3.836 1.00 88.56 82 GLY A CA 1
ATOM 651 C C . GLY A 1 82 ? 16.529 1.235 -2.844 1.00 88.56 82 GLY A C 1
ATOM 652 O O . GLY A 1 82 ? 15.509 0.661 -3.224 1.00 88.56 82 GLY A O 1
ATOM 653 N N . ALA A 1 83 ? 16.926 1.267 -1.577 1.00 90.38 83 ALA A N 1
ATOM 654 C CA . ALA A 1 83 ? 16.106 0.818 -0.464 1.00 90.38 83 ALA A CA 1
ATOM 655 C C . ALA A 1 83 ? 15.744 2.028 0.399 1.00 90.38 83 ALA A C 1
ATOM 657 O O . ALA A 1 83 ? 16.572 2.911 0.631 1.00 90.38 83 ALA A O 1
ATOM 658 N N . CYS A 1 84 ? 14.508 2.062 0.867 1.00 90.38 84 CYS A N 1
ATOM 659 C CA . CYS A 1 84 ? 13.993 3.042 1.799 1.00 90.38 84 CYS A CA 1
ATOM 660 C C . CYS A 1 84 ? 13.295 2.264 2.919 1.00 90.38 84 CYS A C 1
ATOM 662 O O . CYS A 1 84 ? 12.190 1.768 2.700 1.00 90.38 84 CYS A O 1
ATOM 664 N N . PRO A 1 85 ? 13.925 2.101 4.095 1.00 88.25 85 PRO A N 1
ATOM 665 C CA . PRO A 1 85 ? 13.311 1.356 5.188 1.00 88.25 85 PRO A CA 1
ATOM 666 C C . PRO A 1 85 ? 11.956 1.964 5.568 1.00 88.25 85 PRO A C 1
ATOM 668 O O . PRO A 1 85 ? 11.701 3.148 5.325 1.00 88.25 85 PRO A O 1
ATOM 671 N N . ILE A 1 86 ? 11.081 1.141 6.146 1.00 86.38 86 ILE A N 1
ATOM 672 C CA . ILE A 1 86 ? 9.761 1.586 6.598 1.00 86.38 86 ILE A CA 1
ATOM 673 C C . ILE A 1 86 ? 9.947 2.749 7.594 1.00 86.38 86 ILE A C 1
ATOM 675 O O . ILE A 1 86 ? 10.704 2.609 8.555 1.00 86.38 86 ILE A O 1
ATOM 679 N N . PRO A 1 87 ? 9.294 3.906 7.375 1.00 86.00 87 PRO A N 1
ATOM 680 C CA . PRO A 1 87 ? 9.348 5.031 8.299 1.00 86.00 87 PRO A CA 1
ATOM 681 C C . PRO A 1 87 ? 8.858 4.638 9.694 1.00 86.00 87 PRO A C 1
ATOM 683 O O . PRO A 1 87 ? 7.889 3.888 9.814 1.00 86.00 87 PRO A O 1
ATOM 686 N N . GLU A 1 88 ? 9.464 5.218 10.729 1.00 85.50 88 GLU A N 1
ATOM 687 C CA . GLU A 1 88 ? 9.150 4.940 12.140 1.00 85.50 88 GLU A CA 1
ATOM 688 C C . GLU A 1 88 ? 7.653 5.093 12.455 1.00 85.50 88 GLU A C 1
ATOM 690 O O . GLU A 1 88 ? 7.062 4.229 13.091 1.00 85.50 88 GLU A O 1
ATOM 695 N N . GLU A 1 89 ? 7.009 6.117 11.891 1.00 82.88 89 GLU A N 1
ATOM 696 C CA . GLU A 1 89 ? 5.563 6.359 12.009 1.00 82.88 89 GLU A CA 1
ATOM 697 C C . GLU A 1 89 ? 4.702 5.185 11.528 1.00 82.88 89 GLU A C 1
ATOM 699 O O . GLU A 1 89 ? 3.645 4.908 12.086 1.00 82.88 89 GLU A O 1
ATOM 704 N N . LEU A 1 90 ? 5.125 4.497 10.462 1.00 82.75 90 LEU A N 1
ATOM 705 C CA . LEU A 1 90 ? 4.414 3.318 9.977 1.00 82.75 90 LEU A CA 1
ATOM 706 C C . LEU A 1 90 ? 4.767 2.117 10.859 1.00 82.75 90 LEU A C 1
ATOM 708 O O . LEU A 1 90 ? 3.873 1.415 11.329 1.00 8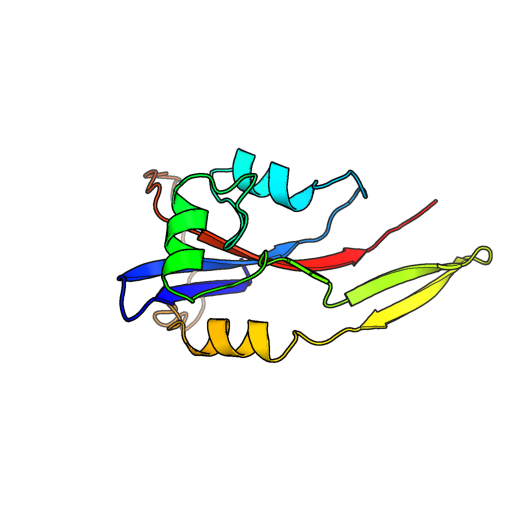2.75 90 LEU A O 1
ATOM 712 N N . GLN A 1 91 ? 6.051 1.919 11.155 1.00 85.00 91 GLN A N 1
ATOM 713 C CA . GLN A 1 91 ? 6.503 0.810 11.993 1.00 85.00 91 GLN A CA 1
ATOM 714 C C . GLN A 1 91 ? 5.784 0.777 13.353 1.00 85.00 91 GLN A C 1
ATOM 716 O O . GLN A 1 91 ? 5.280 -0.272 13.744 1.00 85.00 91 GLN A O 1
ATOM 721 N N . ALA A 1 92 ? 5.610 1.932 14.001 1.00 83.75 92 ALA A N 1
ATOM 722 C CA . ALA A 1 92 ? 4.912 2.055 15.280 1.00 83.75 92 ALA A CA 1
ATOM 723 C C . ALA A 1 92 ? 3.466 1.524 15.244 1.00 83.75 92 ALA A C 1
ATOM 725 O O . ALA A 1 92 ? 2.989 0.930 16.211 1.00 83.75 92 ALA A O 1
ATOM 726 N N . VAL A 1 93 ? 2.752 1.691 14.126 1.00 81.94 93 VAL A N 1
ATOM 727 C CA . VAL A 1 93 ? 1.390 1.150 13.976 1.00 81.94 93 VAL A CA 1
ATOM 728 C C . VAL A 1 93 ? 1.426 -0.365 13.839 1.00 81.94 93 VAL A C 1
ATOM 730 O O . VAL A 1 93 ? 0.587 -1.035 14.430 1.00 81.94 93 VAL A O 1
ATOM 733 N N . VAL A 1 94 ? 2.377 -0.915 13.075 1.00 83.50 94 VAL A N 1
ATOM 734 C CA . VAL A 1 94 ? 2.540 -2.374 12.951 1.00 83.50 94 VAL A CA 1
ATOM 735 C C . VAL A 1 94 ? 2.861 -2.980 14.310 1.00 83.50 94 VAL A C 1
ATOM 737 O O . VAL A 1 94 ? 2.283 -4.005 14.648 1.00 83.50 94 VAL A O 1
ATOM 740 N N . ASP A 1 95 ? 3.697 -2.314 15.104 1.00 84.25 95 ASP A N 1
ATOM 741 C CA . ASP A 1 95 ? 4.070 -2.755 16.451 1.00 84.25 95 ASP A CA 1
ATOM 742 C C . ASP A 1 95 ? 2.911 -2.628 17.457 1.00 84.25 95 ASP A C 1
ATOM 744 O O . ASP A 1 95 ? 2.846 -3.368 18.435 1.00 84.25 95 ASP A O 1
ATOM 748 N N . THR A 1 96 ? 1.965 -1.715 17.211 1.00 83.12 96 THR A N 1
ATOM 749 C CA . THR A 1 96 ? 0.733 -1.574 18.011 1.00 83.12 96 THR A CA 1
ATOM 750 C C . THR A 1 96 ? -0.293 -2.674 17.701 1.00 83.12 96 THR A C 1
ATOM 752 O O . THR A 1 96 ? -1.237 -2.883 18.469 1.00 83.12 96 THR A O 1
ATOM 755 N N . LEU A 1 97 ? -0.166 -3.356 16.561 1.00 83.69 97 LEU A N 1
ATOM 756 C CA . LEU A 1 97 ? -1.064 -4.435 16.166 1.00 83.69 97 LEU A CA 1
ATOM 757 C C . LEU A 1 97 ? -0.486 -5.791 16.586 1.00 83.69 97 LEU A C 1
ATOM 759 O O . LEU A 1 97 ? 0.665 -6.108 16.308 1.00 83.69 97 LEU A O 1
ATOM 763 N N . ASP A 1 98 ? -1.322 -6.631 17.188 1.00 77.19 98 ASP A N 1
ATOM 764 C CA . ASP A 1 98 ? -0.928 -7.979 17.583 1.00 77.19 98 ASP A CA 1
ATOM 765 C C . ASP A 1 98 ? -0.868 -8.895 16.360 1.00 77.19 98 ASP A C 1
ATOM 767 O O . ASP A 1 98 ? -1.777 -8.888 15.523 1.00 77.19 98 ASP A O 1
ATOM 771 N N . ASP A 1 99 ? 0.150 -9.747 16.261 1.00 73.19 99 ASP A N 1
ATOM 772 C CA . ASP A 1 99 ? 0.141 -10.794 15.246 1.00 73.19 99 ASP A CA 1
ATOM 773 C C . ASP A 1 99 ? -1.003 -11.779 15.509 1.00 73.19 99 ASP A C 1
ATOM 775 O O . ASP A 1 99 ? -1.136 -12.385 16.571 1.00 73.19 99 ASP A O 1
ATOM 779 N N . LEU A 1 100 ? -1.813 -12.001 14.477 1.00 65.88 100 LEU A N 1
ATOM 780 C CA . LEU A 1 100 ? -2.833 -13.048 14.452 1.00 65.88 100 LEU A CA 1
ATOM 781 C C . LEU A 1 100 ? -2.225 -14.433 14.181 1.00 65.88 100 LEU A C 1
ATOM 783 O O . LEU A 1 100 ? -2.964 -15.399 13.981 1.00 65.88 100 LEU A O 1
ATOM 787 N N . THR A 1 101 ? -0.891 -14.541 14.144 1.00 51.75 101 THR A N 1
ATOM 788 C CA . THR A 1 101 ? -0.172 -15.802 13.977 1.00 51.75 101 THR A CA 1
ATOM 789 C C . THR A 1 101 ? -0.287 -16.627 15.252 1.00 51.75 101 THR A C 1
ATOM 791 O O . THR A 1 101 ? 0.601 -16.647 16.100 1.00 51.75 101 THR A O 1
ATOM 794 N N . VAL A 1 102 ? -1.390 -17.360 15.362 1.00 48.66 102 VAL A N 1
ATOM 795 C CA . VAL A 1 102 ? -1.344 -18.668 16.005 1.00 48.66 102 VAL A CA 1
ATOM 796 C C . VAL A 1 102 ? -0.363 -19.530 15.210 1.00 48.66 102 VAL A C 1
ATOM 798 O O . VAL A 1 102 ? -0.600 -19.840 14.046 1.00 48.66 102 VAL A O 1
ATOM 801 N N . ASP A 1 103 ? 0.783 -19.797 15.828 1.00 37.09 103 ASP A N 1
ATOM 802 C CA . ASP A 1 103 ? 1.601 -20.999 15.680 1.00 37.09 103 ASP A CA 1
ATOM 803 C C . ASP A 1 103 ? 1.472 -21.744 14.333 1.00 37.09 103 ASP A C 1
ATOM 805 O O . ASP A 1 103 ? 0.695 -22.688 14.185 1.00 37.09 103 ASP A O 1
ATOM 809 N N . VAL A 1 104 ? 2.273 -21.357 13.334 1.00 46.59 104 VAL A N 1
ATOM 810 C CA . VAL A 1 104 ? 2.580 -22.257 12.209 1.00 46.59 104 VAL A CA 1
ATOM 811 C C . VAL A 1 104 ? 3.834 -23.046 12.581 1.00 46.59 104 VAL A C 1
ATOM 813 O O . VAL A 1 104 ? 4.914 -22.837 12.030 1.00 46.59 104 VAL A O 1
ATOM 816 N N . THR A 1 105 ? 3.700 -23.958 13.544 1.00 32.81 105 THR A N 1
ATOM 817 C CA . THR A 1 105 ? 4.687 -25.024 13.734 1.00 32.81 105 THR A CA 1
ATOM 818 C C . THR A 1 105 ? 4.482 -26.091 12.650 1.00 32.81 105 THR A C 1
ATOM 820 O O . THR A 1 105 ? 3.606 -26.939 12.764 1.00 32.81 105 THR A O 1
ATOM 823 N N . SER A 1 106 ? 5.365 -26.073 11.643 1.00 33.41 106 SER A N 1
ATOM 824 C CA . SER A 1 106 ? 5.802 -27.214 10.806 1.00 33.41 106 SER A CA 1
ATOM 825 C C . SER A 1 106 ? 4.799 -27.912 9.844 1.00 33.41 106 SER A C 1
ATOM 827 O O . SER A 1 106 ? 3.585 -27.794 9.980 1.00 33.41 106 SER A O 1
ATOM 829 N N . PRO A 1 107 ? 5.300 -28.622 8.804 1.00 45.12 107 PRO A N 1
ATOM 830 C CA . PRO A 1 107 ? 4.557 -28.947 7.591 1.00 45.12 107 PRO A CA 1
ATOM 831 C C . PRO A 1 107 ? 3.756 -30.245 7.731 1.00 45.12 107 PRO A C 1
ATOM 833 O O . PRO A 1 107 ? 4.294 -31.288 8.097 1.00 45.12 107 PRO A O 1
ATOM 836 N N . GLN A 1 108 ? 2.486 -30.213 7.338 1.00 33.41 108 GLN A N 1
ATOM 837 C CA . GLN A 1 108 ? 1.710 -31.411 7.026 1.00 33.41 108 GLN A CA 1
ATOM 838 C C . GLN A 1 108 ? 0.990 -31.167 5.698 1.00 33.41 108 GLN A C 1
ATOM 840 O O . GLN A 1 108 ? 0.100 -30.328 5.582 1.00 33.41 108 GLN A O 1
ATOM 845 N N . SER A 1 109 ? 1.434 -31.893 4.675 1.00 46.34 109 SER A N 1
ATOM 846 C CA . SER A 1 109 ? 0.739 -32.087 3.406 1.00 46.34 109 SER A CA 1
ATOM 847 C C . SER A 1 109 ? -0.703 -32.542 3.652 1.00 46.34 109 SER A C 1
ATOM 849 O O . SER A 1 109 ? -0.914 -33.580 4.277 1.00 46.34 109 SER A O 1
ATOM 851 N N . GLY A 1 110 ? -1.692 -31.814 3.137 1.00 28.48 110 GLY A N 1
ATOM 852 C CA . GLY A 1 110 ? -3.093 -32.187 3.311 1.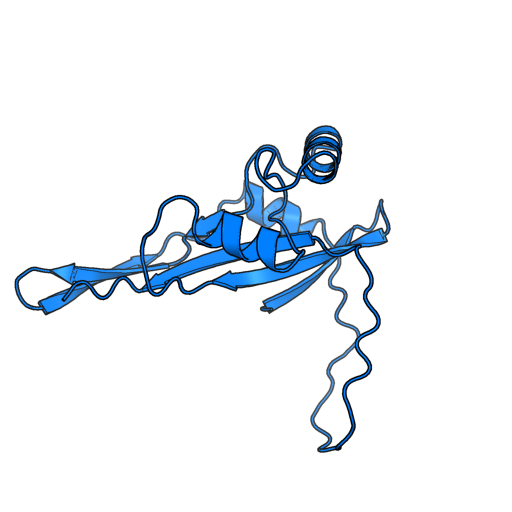00 28.48 110 GLY A CA 1
ATOM 853 C C . GLY A 1 110 ? -4.033 -31.384 2.422 1.00 28.48 110 GLY A C 1
ATOM 854 O O . GLY A 1 110 ? -4.283 -30.212 2.666 1.00 28.48 110 GLY A O 1
ATOM 855 N N . SER A 1 111 ? -4.531 -32.048 1.382 1.00 41.78 111 SER A N 1
ATOM 856 C CA . SER A 1 111 ? -5.715 -31.710 0.582 1.00 41.78 111 SER A CA 1
ATOM 857 C C . SER A 1 111 ? -6.873 -31.134 1.416 1.00 41.78 111 SER A C 1
ATOM 859 O O . SER A 1 111 ? -7.162 -31.700 2.467 1.00 41.78 111 SER A O 1
ATOM 861 N N . LEU A 1 112 ? -7.563 -30.086 0.923 1.00 31.53 112 LEU A N 1
ATOM 862 C CA . LEU A 1 112 ? -9.035 -30.022 0.747 1.00 31.53 112 LEU A CA 1
ATOM 863 C C . LEU A 1 112 ? -9.562 -28.588 0.480 1.00 31.53 112 LEU A C 1
ATOM 865 O O . LEU A 1 112 ? -9.294 -27.658 1.228 1.00 31.53 112 LEU A O 1
ATOM 869 N N . SER A 1 113 ? -10.345 -28.501 -0.604 1.00 32.25 113 SER A N 1
ATOM 870 C CA . SER A 1 113 ? -11.495 -27.646 -0.975 1.00 32.25 113 SER A CA 1
ATOM 871 C C . SER A 1 113 ? -11.639 -26.173 -0.520 1.00 32.25 113 SER A C 1
ATOM 873 O O . SER A 1 113 ? -11.518 -25.860 0.661 1.00 32.25 113 SER A O 1
ATOM 875 N N . PRO A 1 114 ? -12.071 -25.263 -1.427 1.00 37.28 114 PRO A N 1
ATOM 876 C CA . PRO A 1 114 ? -12.347 -23.872 -1.095 1.00 37.28 114 PRO A CA 1
ATOM 877 C C . PRO A 1 114 ? -13.761 -23.733 -0.516 1.00 37.28 114 PRO A C 1
ATOM 879 O O . PRO A 1 114 ? -14.750 -23.979 -1.203 1.00 37.28 114 PRO A O 1
ATOM 882 N N . ASN A 1 115 ? -13.869 -23.295 0.736 1.00 31.45 115 ASN A N 1
ATOM 883 C CA . ASN A 1 115 ? -15.107 -22.730 1.267 1.00 31.45 115 ASN A CA 1
ATOM 884 C C . ASN A 1 115 ? -14.828 -21.258 1.591 1.00 31.45 115 ASN A C 1
ATOM 886 O O . ASN A 1 115 ? -14.314 -20.921 2.657 1.00 31.45 115 ASN A O 1
ATOM 890 N N . VAL A 1 116 ? -15.053 -20.394 0.597 1.00 38.56 116 VAL A N 1
ATOM 891 C CA . VAL A 1 116 ? -14.906 -18.939 0.722 1.00 38.56 116 VAL A CA 1
ATOM 892 C C . VAL A 1 116 ? -16.146 -18.419 1.441 1.00 38.56 116 VAL A C 1
ATOM 894 O O . VAL A 1 116 ? -17.174 -18.143 0.829 1.00 38.56 116 VAL A O 1
ATOM 897 N N . GLY A 1 117 ? -16.053 -18.343 2.766 1.00 31.50 117 GLY A N 1
ATOM 898 C CA . GLY A 1 117 ? -16.931 -17.514 3.580 1.00 31.50 117 GLY A CA 1
ATOM 899 C C . GLY A 1 117 ? -16.414 -16.081 3.547 1.00 31.50 117 GLY A C 1
ATOM 900 O O . GLY A 1 117 ? -15.370 -15.788 4.127 1.00 31.50 117 GLY A O 1
ATOM 901 N N . SER A 1 118 ? -17.126 -15.210 2.838 1.00 37.84 118 SER A N 1
ATOM 902 C CA . SER A 1 118 ? -16.881 -13.771 2.789 1.00 37.84 118 SER A CA 1
ATOM 903 C C . SER A 1 118 ? -17.091 -13.161 4.176 1.00 37.84 118 SER A C 1
ATOM 905 O O . SER A 1 118 ? -18.221 -13.072 4.648 1.00 37.84 118 SER A O 1
ATOM 907 N N . ASN A 1 119 ? -16.006 -12.757 4.836 1.00 36.25 119 ASN A N 1
ATOM 908 C CA . ASN A 1 119 ? -16.058 -11.867 5.992 1.00 36.25 119 ASN A CA 1
ATOM 909 C C . ASN A 1 119 ? -15.515 -10.504 5.547 1.00 36.25 119 ASN A C 1
ATOM 911 O O . ASN A 1 119 ? -14.316 -10.346 5.341 1.00 36.25 119 ASN A O 1
ATOM 915 N N . ASP A 1 120 ? -16.401 -9.520 5.413 1.00 40.75 120 ASP A N 1
ATOM 916 C CA . ASP A 1 120 ? -16.146 -8.174 4.868 1.00 40.75 120 ASP A CA 1
ATOM 917 C C . ASP A 1 120 ? -15.313 -7.249 5.798 1.00 40.75 120 ASP A C 1
ATOM 919 O O . ASP A 1 120 ? -15.455 -6.022 5.801 1.00 40.75 120 ASP A O 1
ATOM 923 N N . ASN A 1 121 ? -14.434 -7.814 6.632 1.00 46.47 121 ASN A N 1
ATOM 924 C CA . ASN A 1 121 ? -13.910 -7.151 7.834 1.00 46.47 121 ASN A CA 1
ATOM 925 C C . ASN A 1 121 ? -12.424 -6.770 7.759 1.00 46.47 121 ASN A C 1
ATOM 927 O O . ASN A 1 121 ? -11.919 -6.120 8.678 1.00 46.47 121 ASN A O 1
ATOM 931 N N . ASP A 1 122 ? -11.712 -7.119 6.690 1.00 53.97 122 ASP A N 1
ATOM 932 C CA . ASP A 1 122 ? -10.243 -7.149 6.698 1.00 53.97 122 ASP A CA 1
ATOM 933 C C . ASP A 1 122 ? -9.651 -5.920 5.991 1.00 53.97 122 ASP A C 1
ATOM 935 O O . ASP A 1 122 ? -10.041 -5.599 4.868 1.00 53.97 122 ASP A O 1
ATOM 939 N N . GLY A 1 123 ? -8.766 -5.178 6.666 1.00 47.38 123 GLY A N 1
ATOM 940 C CA . GLY A 1 123 ? -8.048 -4.027 6.092 1.00 47.38 123 GLY A CA 1
ATOM 941 C C . GLY A 1 123 ? -6.659 -4.431 5.598 1.00 47.38 123 GLY A C 1
ATOM 942 O O . GLY A 1 123 ? -6.091 -5.391 6.106 1.00 47.38 123 GLY A O 1
ATOM 943 N N . VAL A 1 124 ? -6.080 -3.723 4.626 1.00 58.09 124 VAL A N 1
ATOM 944 C CA . VAL A 1 124 ? -4.758 -4.085 4.077 1.00 58.09 124 VAL A CA 1
ATOM 945 C C . VAL A 1 124 ? -3.736 -2.969 4.277 1.00 58.09 124 VAL A C 1
ATOM 947 O O . VAL A 1 124 ? -3.980 -1.807 3.958 1.00 58.09 124 VAL A O 1
ATOM 950 N N . LEU A 1 125 ? -2.573 -3.341 4.804 1.00 51.69 125 LEU A N 1
ATOM 951 C CA . LEU A 1 125 ? -1.351 -2.546 4.854 1.00 51.69 125 LEU A CA 1
ATOM 952 C C . LEU A 1 125 ? -0.466 -3.040 3.701 1.00 51.69 125 LEU A C 1
ATOM 954 O O . LEU A 1 125 ? -0.216 -4.239 3.640 1.00 51.69 125 LEU A O 1
ATOM 958 N N . CYS A 1 126 ? -0.017 -2.187 2.773 1.00 45.91 126 CYS A N 1
ATOM 959 C CA . CYS A 1 126 ? 0.880 -2.633 1.695 1.00 45.91 126 CYS A CA 1
ATOM 960 C C . CYS A 1 126 ? 2.248 -1.942 1.743 1.00 45.91 126 CYS A C 1
ATOM 962 O O . CYS A 1 126 ? 2.350 -0.714 1.711 1.00 45.91 126 CYS A O 1
ATOM 964 N N . ASP A 1 127 ? 3.300 -2.754 1.735 1.00 41.31 127 ASP A N 1
ATOM 965 C CA . ASP A 1 127 ? 4.688 -2.382 1.498 1.00 41.31 127 ASP A CA 1
ATOM 966 C C . ASP A 1 127 ? 5.087 -2.786 0.071 1.00 41.31 127 ASP A C 1
ATOM 968 O O . ASP A 1 127 ? 5.223 -3.942 -0.317 1.00 41.31 127 ASP A O 1
ATOM 972 N N . THR A 1 128 ? 5.189 -1.789 -0.791 1.00 42.41 128 THR A N 1
ATOM 973 C CA . THR A 1 128 ? 5.446 -1.962 -2.216 1.00 42.41 128 THR A CA 1
ATOM 974 C C . THR A 1 128 ? 6.934 -2.139 -2.478 1.00 42.41 128 THR A C 1
ATOM 976 O O . THR A 1 128 ? 7.772 -1.393 -1.973 1.00 42.41 128 THR A O 1
ATOM 979 N N . PHE A 1 129 ? 7.250 -3.078 -3.358 1.00 37.94 129 PHE A N 1
ATOM 980 C CA . PHE A 1 129 ? 8.558 -3.239 -3.967 1.00 37.94 129 PHE A CA 1
ATOM 981 C C . PHE A 1 129 ? 8.385 -2.923 -5.454 1.00 37.94 129 PHE A C 1
ATOM 983 O O . PHE A 1 129 ? 7.792 -3.688 -6.219 1.00 37.94 129 PHE A O 1
ATOM 990 N N . THR A 1 130 ? 8.839 -1.747 -5.877 1.00 34.00 130 THR A N 1
ATOM 991 C CA . THR A 1 130 ? 8.654 -1.293 -7.259 1.00 34.00 130 THR A CA 1
ATOM 992 C C . THR A 1 130 ? 9.786 -1.847 -8.121 1.00 34.00 130 THR A C 1
ATOM 994 O O . THR A 1 130 ? 10.859 -1.256 -8.237 1.00 34.00 130 THR A O 1
ATOM 997 N N . GLY A 1 131 ? 9.561 -3.009 -8.732 1.00 26.30 131 GLY A N 1
ATOM 998 C CA . GLY A 1 131 ? 10.396 -3.515 -9.821 1.00 26.30 131 GLY A CA 1
ATOM 999 C C . GLY A 1 131 ? 9.916 -2.928 -11.143 1.00 26.30 131 GLY A C 1
ATOM 1000 O O . GLY A 1 131 ? 9.105 -3.547 -11.823 1.00 26.30 131 GLY A O 1
ATOM 1001 N N . CYS A 1 132 ? 10.373 -1.725 -11.497 1.00 25.73 132 CYS A N 1
ATOM 1002 C CA . CYS A 1 132 ? 10.008 -1.119 -12.774 1.00 25.73 132 CYS A CA 1
ATOM 1003 C C . CYS A 1 132 ? 10.997 -1.598 -13.846 1.00 25.73 132 CYS A C 1
ATOM 1005 O O . CYS A 1 132 ? 12.115 -1.095 -13.942 1.00 25.73 132 CYS A O 1
ATOM 1007 N N . SER A 1 133 ? 10.591 -2.594 -14.636 1.00 25.61 133 SER A N 1
ATOM 1008 C CA . SER A 1 133 ? 11.273 -2.957 -15.880 1.00 25.61 133 SER A CA 1
ATOM 1009 C C . SER A 1 133 ? 10.750 -2.040 -16.985 1.00 25.61 133 SER A C 1
ATOM 1011 O O . SER A 1 133 ? 9.760 -2.363 -17.637 1.00 25.61 133 SER A O 1
ATOM 1013 N N . LEU A 1 134 ? 11.371 -0.874 -17.167 1.00 25.84 134 LEU A N 1
ATOM 1014 C CA . LEU A 1 134 ? 11.199 -0.111 -18.403 1.00 25.84 134 LEU A CA 1
ATOM 1015 C C . LEU A 1 134 ? 12.088 -0.757 -19.469 1.00 25.84 134 LEU A C 1
ATOM 1017 O O . LEU A 1 134 ? 13.308 -0.790 -19.317 1.00 25.84 134 LEU A O 1
ATOM 1021 N N . ALA A 1 135 ? 11.435 -1.340 -20.473 1.00 28.47 135 ALA A N 1
ATOM 1022 C CA . ALA A 1 135 ? 12.024 -1.672 -21.765 1.00 28.47 135 ALA A CA 1
ATOM 1023 C C . ALA A 1 135 ? 12.106 -0.415 -22.642 1.00 28.47 135 ALA A C 1
ATOM 1025 O O . ALA A 1 135 ? 11.248 0.481 -22.449 1.00 28.47 135 ALA A O 1
#

Secondary structure (DSSP, 8-state):
--EEEE-TTT--EEEEEEE--SS--TTHHHHHHHHTT-PBTT-TTTSHHHHHHHHHTTS-SS-SEEEEEEEEE-TT-PEEEEE-PPPHHHHHHHHHSEE------S-------------TTEEEEEEEEEE----

Radius of gyration: 17.1 Å; chains: 1; bounding box: 40×42×43 Å

pLDDT: mean 70.63, std 20.86, range [25.61, 91.81]

Organism: NCBI:txid36881

Sequence (135 aa):
VVRRLKSPTSGRQYALVHCWPVTGRTHQIRVHMESLGHPLVGDVTYGGPRAKKEIKNELCTRVWLHCEFQKVFDAAGQPLQGACPIPEELQAVVDTLDDLTVDVTSPQSGSLSPNVGSNDNDGVLCDTFTGCSLA